Protein AF-A0A7C5NTE0-F1 (afdb_monomer_lite)

pLDDT: mean 91.35, std 5.8, range [66.62, 97.56]

Foldseek 3Di:
DDDQVNQVVVAVVGADRVQVVLLVVLVCVQCPDPLEQPDPCSLVVLVDDQHKYFPFWDDHRFKIKTKMKHFPVHHHDPVSVVSLVPDDPQKDWDKAWADDDGMIMMMIMIGNDPDDDDPVVVVVVRVD

Sequence (128 aa):
MISYSQVKCAITPPPPKHLVDLFNELNESITAHPKCVNDKNPFEQLIENKRFCISATSIQSNYIAFVLGKHCSSEFPAEIIKMFFDIDSKYKLQFGEIPGDQIDGCICLIHQQEEDYDLQKTYFDIYE

Radius of gyration: 14.51 Å; chains: 1; bounding box: 36×27×41 Å

Structure (mmCIF, N/CA/C/O backbone):
data_AF-A0A7C5NTE0-F1
#
_entry.id   AF-A0A7C5NTE0-F1
#
loop_
_atom_site.group_PDB
_atom_site.id
_atom_site.type_symbol
_atom_site.label_atom_id
_atom_site.label_alt_id
_atom_site.label_comp_id
_atom_site.label_asym_id
_atom_site.label_entity_id
_atom_site.label_seq_id
_atom_site.pdbx_PDB_ins_code
_atom_site.Cartn_x
_atom_site.Cartn_y
_atom_site.Cartn_z
_atom_site.occupancy
_atom_site.B_iso_or_equiv
_atom_site.auth_seq_id
_atom_site.auth_comp_id
_atom_site.auth_asym_id
_atom_site.auth_atom_id
_atom_site.pdbx_PDB_model_num
ATOM 1 N N . MET A 1 1 ? 6.029 -9.657 9.283 1.00 80.25 1 MET A N 1
ATOM 2 C CA . MET A 1 1 ? 4.758 -9.454 10.009 1.00 80.25 1 MET A CA 1
ATOM 3 C C . MET A 1 1 ? 5.025 -8.750 11.326 1.00 80.25 1 MET A C 1
ATOM 5 O O . MET A 1 1 ? 5.996 -9.088 11.995 1.00 80.25 1 MET A O 1
ATOM 9 N N . ILE A 1 2 ? 4.176 -7.793 11.689 1.00 86.19 2 ILE A N 1
ATOM 10 C CA . ILE A 1 2 ? 4.224 -7.061 12.958 1.00 86.19 2 ILE A CA 1
ATOM 11 C C . ILE A 1 2 ? 3.129 -7.619 13.869 1.00 86.19 2 ILE A C 1
ATOM 13 O O . ILE A 1 2 ? 1.988 -7.787 13.439 1.00 86.19 2 ILE A O 1
ATOM 17 N N . SER A 1 3 ? 3.453 -7.923 15.126 1.00 90.31 3 SER A N 1
ATOM 18 C CA . SER A 1 3 ? 2.456 -8.438 16.069 1.00 90.31 3 SER A CA 1
ATOM 19 C C . SER A 1 3 ? 1.561 -7.325 16.616 1.00 90.31 3 SER A C 1
ATOM 21 O O . SER A 1 3 ? 2.017 -6.212 16.879 1.00 90.31 3 SER A O 1
ATOM 23 N N . TYR A 1 4 ? 0.296 -7.651 16.892 1.00 91.69 4 TYR A N 1
ATOM 24 C CA . TYR A 1 4 ? -0.644 -6.711 17.511 1.00 91.69 4 TYR A CA 1
ATOM 25 C C . TYR A 1 4 ? -0.113 -6.112 18.824 1.00 91.69 4 TYR A C 1
ATOM 27 O O . TYR A 1 4 ? -0.274 -4.921 19.077 1.00 91.69 4 TYR A O 1
ATOM 35 N N . SER A 1 5 ? 0.571 -6.917 19.643 1.00 87.75 5 SER A N 1
ATOM 36 C CA . SER A 1 5 ? 1.167 -6.463 20.903 1.00 87.75 5 SER A CA 1
ATOM 37 C C . SER A 1 5 ? 2.227 -5.379 20.695 1.00 87.75 5 SER A C 1
ATOM 39 O O . SER A 1 5 ? 2.278 -4.436 21.477 1.00 87.75 5 SER A O 1
ATOM 41 N N . GLN A 1 6 ? 3.042 -5.480 19.638 1.00 89.00 6 GLN A N 1
ATOM 42 C CA . GLN A 1 6 ? 4.026 -4.448 19.294 1.00 89.00 6 GLN A CA 1
ATOM 43 C C . GLN A 1 6 ? 3.335 -3.155 18.856 1.00 89.00 6 GLN A C 1
ATOM 45 O O . GLN A 1 6 ? 3.674 -2.085 19.354 1.00 89.00 6 GLN A O 1
ATOM 50 N N . VAL A 1 7 ? 2.325 -3.258 17.985 1.00 88.50 7 VAL A N 1
ATOM 51 C CA . VAL A 1 7 ? 1.577 -2.094 17.485 1.00 88.50 7 VAL A CA 1
ATOM 52 C C . VAL A 1 7 ? 0.851 -1.372 18.622 1.00 88.50 7 VAL A C 1
ATOM 54 O O . VAL A 1 7 ? 0.924 -0.151 18.729 1.00 88.50 7 VAL A O 1
ATOM 57 N N . LYS A 1 8 ? 0.214 -2.121 19.527 1.00 89.12 8 LYS A N 1
ATOM 58 C CA . LYS A 1 8 ? -0.500 -1.569 20.685 1.00 89.12 8 LYS A CA 1
ATOM 59 C C . LYS A 1 8 ? 0.402 -0.756 21.621 1.00 89.12 8 LYS A C 1
ATOM 61 O O . LYS A 1 8 ? -0.078 0.178 22.252 1.00 89.12 8 LYS A O 1
ATOM 66 N N . CYS A 1 9 ? 1.678 -1.119 21.740 1.00 89.56 9 CYS A N 1
ATOM 67 C CA . CYS A 1 9 ? 2.635 -0.370 22.555 1.00 89.56 9 CYS A CA 1
ATOM 68 C C . CYS A 1 9 ? 3.136 0.905 21.865 1.00 89.56 9 CYS A C 1
ATOM 70 O O . CYS A 1 9 ? 3.542 1.835 22.555 1.00 89.56 9 CYS A O 1
ATOM 72 N N . ALA A 1 10 ? 3.136 0.938 20.531 1.00 90.12 10 ALA A N 1
ATOM 73 C CA . ALA A 1 10 ? 3.679 2.044 19.747 1.00 90.12 10 ALA A CA 1
ATOM 74 C C . ALA A 1 10 ? 2.630 3.110 19.386 1.00 90.12 10 ALA A C 1
ATOM 76 O O . ALA A 1 10 ? 2.981 4.275 19.234 1.00 90.12 10 ALA A O 1
ATOM 77 N N . ILE A 1 11 ? 1.354 2.731 19.258 1.00 90.94 11 ILE A N 1
ATOM 78 C CA . ILE A 1 11 ? 0.293 3.602 18.734 1.00 90.94 11 ILE A CA 1
ATOM 79 C C . ILE A 1 11 ? -0.787 3.816 19.788 1.00 90.94 11 ILE A C 1
ATOM 81 O O . ILE A 1 11 ? -1.331 2.856 20.337 1.00 90.94 11 ILE A O 1
ATOM 85 N N . THR A 1 12 ? -1.126 5.081 20.049 1.00 88.50 12 THR A N 1
ATOM 86 C CA . THR A 1 12 ? -2.182 5.464 20.996 1.00 88.50 12 THR A CA 1
ATOM 87 C C . THR A 1 12 ? -3.161 6.454 20.349 1.00 88.50 12 THR A C 1
ATOM 89 O O . THR A 1 12 ? -2.726 7.533 19.957 1.00 88.50 12 THR A O 1
ATOM 92 N N . PRO A 1 13 ? -4.472 6.136 20.286 1.00 91.75 13 PRO A N 1
ATOM 93 C CA . PRO A 1 13 ? -5.085 4.863 20.686 1.00 91.75 13 PRO A CA 1
ATOM 94 C C . PRO A 1 13 ? -4.640 3.704 19.773 1.00 91.75 13 PRO A C 1
ATOM 96 O O . PRO A 1 13 ? -4.302 3.936 18.616 1.00 91.75 13 PRO A O 1
ATOM 99 N N . PRO A 1 14 ? -4.605 2.453 20.253 1.00 91.50 14 PRO A N 1
ATOM 100 C CA . PRO A 1 14 ? -4.156 1.345 19.420 1.00 91.50 14 PRO A CA 1
ATOM 101 C C . PRO A 1 14 ? -5.142 1.089 18.271 1.00 91.50 14 PRO A C 1
ATOM 103 O O . PRO A 1 14 ? -6.354 1.197 18.488 1.00 91.50 14 PRO A O 1
ATOM 106 N N . PRO A 1 15 ? -4.660 0.709 17.072 1.00 93.56 15 PRO A N 1
ATOM 107 C CA . PRO A 1 15 ? -5.544 0.274 16.004 1.00 93.56 15 PRO A CA 1
ATOM 108 C C . PRO A 1 15 ? -6.333 -0.968 16.403 1.00 93.56 15 PRO A C 1
ATOM 110 O O . PRO A 1 15 ? -5.876 -1.751 17.238 1.00 93.56 15 PRO A O 1
ATOM 113 N N . PRO A 1 16 ? -7.492 -1.217 15.783 1.00 93.69 16 PRO A N 1
ATOM 114 C CA . PRO A 1 16 ? -8.168 -2.492 15.920 1.00 93.69 16 PRO A CA 1
ATOM 115 C C . PRO A 1 16 ? -7.295 -3.646 15.418 1.00 93.69 16 PRO A C 1
ATOM 117 O O . PRO A 1 16 ? -6.584 -3.523 14.420 1.00 93.69 16 PRO A O 1
ATOM 120 N N . LYS A 1 17 ? -7.392 -4.810 16.068 1.00 93.94 17 LYS A N 1
ATOM 121 C CA . LYS A 1 17 ? -6.595 -5.989 15.699 1.00 93.94 17 LYS A CA 1
ATOM 122 C C . LYS A 1 17 ? -6.787 -6.394 14.232 1.00 93.94 17 LYS A C 1
ATOM 124 O O . LYS A 1 17 ? -5.805 -6.656 13.552 1.00 93.9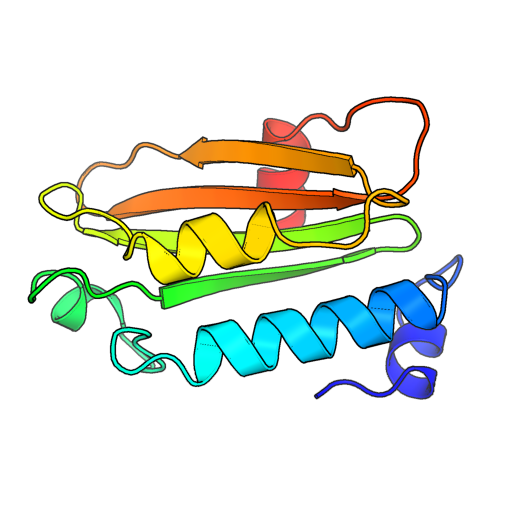4 17 LYS A O 1
ATOM 129 N N . HIS A 1 18 ? -8.023 -6.369 13.731 1.00 93.88 18 HIS A N 1
ATOM 130 C CA . HIS A 1 18 ? -8.325 -6.724 12.340 1.00 93.88 18 HIS A CA 1
ATOM 131 C C . HIS A 1 18 ? -7.652 -5.806 11.314 1.00 93.88 18 HIS A C 1
ATOM 133 O O . HIS A 1 18 ? -7.392 -6.242 10.199 1.00 93.88 18 HIS A O 1
ATOM 139 N N . LEU A 1 19 ? -7.356 -4.556 11.683 1.00 94.38 19 LEU A N 1
ATOM 140 C CA . LEU A 1 19 ? -6.648 -3.615 10.820 1.00 94.38 19 LEU A CA 1
ATOM 141 C C . LEU A 1 19 ? -5.149 -3.951 10.760 1.00 94.38 19 LEU A C 1
ATOM 143 O O . LEU A 1 19 ? -4.545 -3.884 9.694 1.00 94.38 19 LEU A O 1
ATOM 147 N N . VAL A 1 20 ? -4.567 -4.391 11.884 1.00 95.25 20 VAL A N 1
ATOM 148 C CA . VAL A 1 20 ? -3.195 -4.931 11.933 1.00 95.25 20 VAL A CA 1
ATOM 149 C C . VAL A 1 20 ? -3.085 -6.245 11.156 1.00 95.25 20 VAL A C 1
ATOM 151 O O . VAL A 1 20 ? -2.094 -6.474 10.465 1.00 95.25 20 VAL A O 1
ATOM 154 N N . ASP A 1 21 ? -4.094 -7.110 11.253 1.00 95.06 21 ASP A N 1
ATOM 155 C CA . ASP A 1 21 ? -4.132 -8.371 10.511 1.00 95.06 21 ASP A CA 1
ATOM 156 C C . ASP A 1 21 ? -4.206 -8.100 8.994 1.00 95.06 21 ASP A C 1
ATOM 158 O O . ASP A 1 21 ? -3.372 -8.618 8.251 1.00 95.06 21 ASP A O 1
ATOM 162 N N . LEU A 1 22 ? -5.096 -7.195 8.552 1.00 95.50 22 LEU A N 1
ATOM 163 C CA . LEU A 1 22 ? -5.193 -6.765 7.149 1.00 95.50 22 LEU A CA 1
ATOM 164 C C . LEU A 1 22 ? -3.886 -6.145 6.638 1.00 95.50 22 LEU A C 1
ATOM 166 O O . LEU A 1 22 ? -3.448 -6.442 5.529 1.00 95.50 22 LEU A O 1
ATOM 170 N N . PHE A 1 23 ? -3.246 -5.298 7.448 1.00 96.06 23 PHE A N 1
ATOM 171 C CA . PHE A 1 23 ? -1.946 -4.720 7.116 1.00 96.06 23 PHE A CA 1
ATOM 172 C C . PHE A 1 23 ? -0.908 -5.801 6.821 1.00 96.06 23 PHE A C 1
ATOM 174 O O . PHE A 1 23 ? -0.211 -5.733 5.812 1.00 96.06 23 PHE A O 1
ATOM 181 N N . ASN A 1 24 ? -0.808 -6.804 7.694 1.00 96.00 24 ASN A N 1
ATOM 182 C CA . ASN A 1 24 ? 0.149 -7.886 7.515 1.00 96.00 24 ASN A CA 1
ATOM 183 C C . ASN A 1 24 ? -0.162 -8.724 6.268 1.00 96.00 24 ASN A C 1
ATOM 185 O O . ASN A 1 24 ? 0.768 -9.036 5.530 1.00 96.00 24 ASN A O 1
ATOM 189 N N . GLU A 1 25 ? -1.435 -9.044 6.025 1.00 95.25 25 GLU A N 1
ATOM 190 C CA . GLU A 1 25 ? -1.887 -9.821 4.863 1.00 95.25 25 GLU A CA 1
ATOM 191 C C . GLU A 1 25 ? -1.569 -9.117 3.537 1.00 95.25 25 GLU A C 1
ATOM 193 O O . GLU A 1 25 ? -0.967 -9.714 2.638 1.00 95.25 25 GLU A O 1
ATOM 198 N N . LEU A 1 26 ? -1.917 -7.831 3.425 1.00 95.50 26 LEU A N 1
ATOM 199 C CA . LEU A 1 26 ? -1.618 -7.031 2.238 1.00 95.50 26 LEU A CA 1
ATOM 200 C C . LEU A 1 26 ? -0.113 -6.862 2.060 1.00 95.50 26 LEU A C 1
ATOM 202 O O . LEU A 1 26 ? 0.405 -7.094 0.971 1.00 95.50 26 LEU A O 1
ATOM 206 N N . ASN A 1 27 ? 0.608 -6.513 3.128 1.00 95.44 27 ASN A N 1
ATOM 207 C CA . ASN A 1 27 ? 2.052 -6.335 3.056 1.00 95.44 27 ASN A CA 1
ATOM 208 C C . ASN A 1 27 ? 2.752 -7.617 2.592 1.00 95.44 27 ASN A C 1
ATOM 210 O O . ASN A 1 27 ? 3.633 -7.558 1.738 1.00 95.44 27 ASN A O 1
ATOM 214 N N . GLU A 1 28 ? 2.365 -8.774 3.129 1.00 94.94 28 GLU A N 1
ATOM 215 C CA . GLU A 1 28 ? 2.904 -10.070 2.717 1.00 94.94 28 GLU A CA 1
ATOM 216 C C . GLU A 1 28 ? 2.586 -10.373 1.249 1.00 94.94 28 GLU A C 1
ATOM 218 O O . GLU A 1 28 ? 3.498 -10.697 0.489 1.00 94.94 28 GLU A O 1
ATOM 223 N N . SER A 1 29 ? 1.335 -10.180 0.826 1.00 94.25 29 SER A N 1
ATOM 224 C CA . SER A 1 29 ? 0.894 -10.436 -0.552 1.00 94.25 29 SER A CA 1
ATOM 225 C C . SER A 1 29 ? 1.608 -9.550 -1.576 1.00 94.25 29 SER A C 1
ATOM 227 O O . SER A 1 29 ? 2.059 -10.036 -2.614 1.00 94.25 29 SER A O 1
ATOM 229 N N . ILE A 1 30 ? 1.763 -8.259 -1.271 1.00 94.31 30 ILE A N 1
ATOM 230 C CA . ILE A 1 30 ? 2.461 -7.298 -2.131 1.00 94.31 30 ILE A CA 1
ATOM 231 C C . ILE A 1 30 ? 3.953 -7.641 -2.196 1.00 94.31 30 ILE A C 1
ATOM 233 O O . ILE A 1 30 ? 4.520 -7.729 -3.283 1.00 94.31 30 ILE A O 1
ATOM 237 N N . THR A 1 31 ? 4.581 -7.890 -1.043 1.00 93.50 31 THR A N 1
ATOM 238 C CA . THR A 1 31 ? 6.020 -8.189 -0.942 1.00 93.50 31 THR A CA 1
ATOM 239 C C . THR A 1 31 ? 6.380 -9.507 -1.632 1.00 93.50 31 THR A C 1
ATOM 241 O O . THR A 1 31 ? 7.461 -9.617 -2.210 1.00 93.50 31 THR A O 1
ATOM 244 N N . ALA A 1 32 ? 5.488 -10.502 -1.591 1.00 94.06 32 ALA A N 1
ATOM 245 C CA . ALA A 1 32 ? 5.670 -11.803 -2.234 1.00 94.06 32 ALA A CA 1
ATOM 246 C C . ALA A 1 32 ? 5.477 -11.765 -3.759 1.00 94.06 32 ALA A C 1
ATOM 248 O O . ALA A 1 32 ? 5.790 -12.741 -4.447 1.00 94.06 32 ALA A O 1
ATOM 249 N N . HIS A 1 33 ? 4.962 -10.663 -4.308 1.00 94.31 33 HIS A N 1
ATOM 250 C CA . HIS A 1 33 ? 4.736 -10.547 -5.736 1.00 94.31 33 HIS A CA 1
ATOM 251 C C . HIS A 1 33 ? 6.067 -10.593 -6.511 1.00 94.31 33 HIS A C 1
ATOM 253 O O . HIS A 1 33 ? 6.986 -9.843 -6.184 1.00 94.31 33 HIS A O 1
ATOM 259 N N . PRO A 1 34 ? 6.190 -11.377 -7.602 1.00 92.19 34 PRO A N 1
ATOM 260 C CA . PRO A 1 34 ? 7.462 -11.564 -8.317 1.00 92.19 34 PRO A CA 1
ATOM 261 C C . PRO A 1 34 ? 8.028 -10.283 -8.950 1.00 92.19 34 PRO A C 1
ATOM 263 O O . PRO A 1 34 ? 9.200 -10.234 -9.311 1.00 92.19 34 PRO A O 1
ATOM 266 N N . LYS A 1 35 ? 7.191 -9.253 -9.111 1.00 93.56 35 LYS A N 1
ATOM 267 C CA . LYS A 1 35 ? 7.586 -7.926 -9.611 1.00 93.56 35 LYS A CA 1
ATOM 268 C C . LYS A 1 35 ? 7.840 -6.895 -8.501 1.00 93.56 35 LYS A C 1
ATOM 270 O O . LYS A 1 35 ? 8.166 -5.757 -8.828 1.00 93.56 35 LYS A O 1
ATOM 275 N N . CYS A 1 36 ? 7.668 -7.261 -7.229 1.00 94.31 36 CYS A N 1
ATOM 276 C CA . CYS A 1 36 ? 8.016 -6.398 -6.105 1.00 94.31 36 CYS A CA 1
ATOM 277 C C . CYS A 1 36 ? 9.529 -6.445 -5.877 1.00 94.31 36 CYS A C 1
ATOM 279 O O . CYS A 1 36 ? 10.104 -7.503 -5.618 1.00 94.31 36 CYS A O 1
ATOM 281 N N . VAL A 1 37 ? 10.185 -5.296 -5.982 1.00 93.06 37 VAL A N 1
ATOM 282 C CA . VAL A 1 37 ? 11.616 -5.139 -5.739 1.00 93.06 37 VAL A CA 1
ATOM 283 C C . VAL A 1 37 ? 11.824 -4.795 -4.271 1.00 93.06 37 VAL A C 1
ATOM 285 O O . VAL A 1 37 ? 11.554 -3.676 -3.842 1.00 93.06 37 VAL A O 1
ATOM 288 N N . ASN A 1 38 ? 12.345 -5.760 -3.516 1.00 83.81 38 ASN A N 1
ATOM 289 C CA . ASN A 1 38 ? 12.695 -5.612 -2.102 1.00 83.81 38 ASN A CA 1
ATOM 290 C C . ASN A 1 38 ? 14.220 -5.518 -1.943 1.00 83.81 38 ASN A C 1
ATOM 292 O O . ASN A 1 38 ? 14.843 -6.358 -1.294 1.00 83.81 38 ASN A O 1
ATOM 296 N N . ASP A 1 39 ? 14.829 -4.534 -2.602 1.00 80.75 39 ASP A N 1
ATOM 297 C CA . ASP A 1 39 ? 16.271 -4.276 -2.542 1.00 80.75 39 ASP A CA 1
ATOM 298 C C . ASP A 1 39 ? 16.554 -2.990 -1.746 1.00 80.75 39 ASP A C 1
ATOM 300 O O . ASP A 1 39 ? 15.672 -2.153 -1.572 1.00 80.75 39 ASP A O 1
ATOM 304 N N . LYS A 1 40 ? 17.795 -2.808 -1.281 1.00 76.00 40 LYS A N 1
ATOM 305 C CA . LYS A 1 40 ? 18.266 -1.563 -0.659 1.00 76.00 40 LYS A CA 1
ATOM 306 C C . LYS A 1 40 ? 18.189 -0.375 -1.618 1.00 76.00 40 LYS A C 1
ATOM 308 O O . LYS A 1 40 ? 17.906 0.729 -1.170 1.00 76.00 40 LYS A O 1
ATOM 313 N N . ASN A 1 41 ? 18.427 -0.611 -2.910 1.00 77.94 41 ASN A N 1
ATOM 314 C CA . ASN A 1 41 ? 18.352 0.400 -3.968 1.00 77.94 41 ASN A CA 1
ATOM 315 C C . ASN A 1 41 ? 17.340 -0.044 -5.034 1.00 77.94 41 ASN A C 1
ATOM 317 O O . ASN A 1 41 ? 17.730 -0.475 -6.120 1.00 77.94 41 ASN A O 1
ATOM 321 N N . PRO A 1 42 ? 16.031 0.018 -4.739 1.00 80.81 42 PRO A N 1
ATOM 322 C CA . PRO A 1 42 ? 15.020 -0.549 -5.622 1.00 80.81 42 PRO A CA 1
ATOM 323 C C . PRO A 1 42 ? 14.944 0.191 -6.963 1.00 80.81 42 PRO A C 1
ATOM 32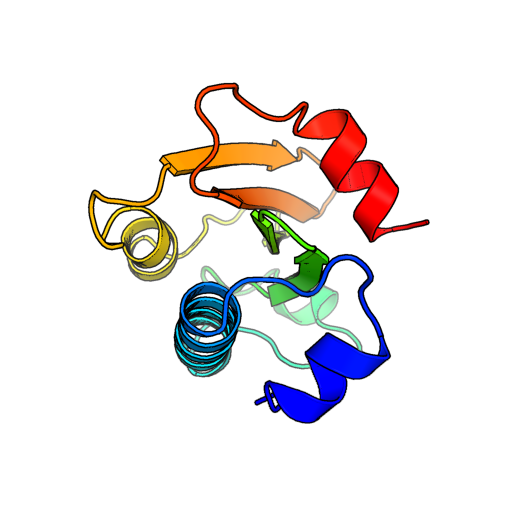5 O O . PRO A 1 42 ? 14.645 -0.431 -7.979 1.00 80.81 42 PRO A O 1
ATOM 328 N N . PHE A 1 43 ? 15.269 1.490 -6.985 1.00 76.69 43 PHE A N 1
ATOM 329 C CA . PHE A 1 43 ? 15.094 2.384 -8.134 1.00 76.69 43 PHE A CA 1
ATOM 330 C C . PHE A 1 43 ? 15.792 1.918 -9.416 1.00 76.69 43 PHE A C 1
ATOM 332 O O . PHE A 1 43 ? 15.196 2.003 -10.487 1.00 76.69 43 PHE A O 1
ATOM 339 N N . GLU A 1 44 ? 17.003 1.361 -9.319 1.00 78.44 44 GLU A N 1
ATOM 340 C CA . GLU A 1 44 ? 17.754 0.867 -10.486 1.00 78.44 44 GLU A CA 1
ATOM 341 C C . GLU A 1 44 ? 17.044 -0.304 -11.180 1.00 78.44 44 GLU A C 1
ATOM 343 O O . GLU A 1 44 ? 17.176 -0.500 -12.385 1.00 78.44 44 GLU A O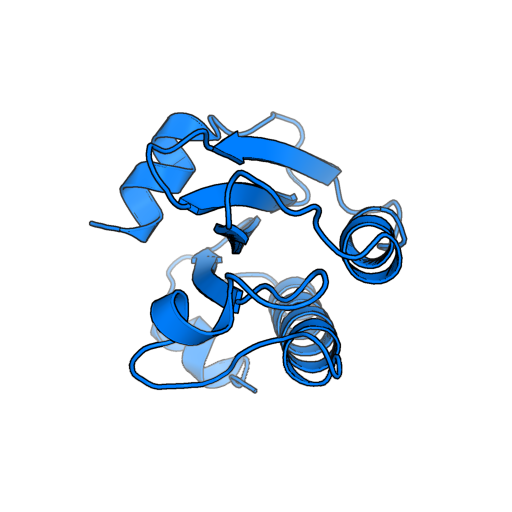 1
ATOM 348 N N . GLN A 1 45 ? 16.243 -1.058 -10.428 1.00 81.56 45 GLN A N 1
ATOM 349 C CA . GLN A 1 45 ? 15.526 -2.229 -10.923 1.00 81.56 45 GLN A CA 1
ATOM 350 C C . GLN A 1 45 ? 14.090 -1.907 -11.350 1.00 81.56 45 GLN A C 1
ATOM 352 O O . GLN A 1 45 ? 13.454 -2.744 -11.983 1.00 81.56 45 GLN A O 1
ATOM 357 N N . LEU A 1 46 ? 13.563 -0.714 -11.042 1.00 84.50 46 LEU A N 1
ATOM 358 C CA . LEU A 1 46 ? 12.193 -0.327 -11.410 1.00 84.50 46 LEU A CA 1
ATOM 359 C C . LEU A 1 46 ? 12.023 -0.044 -12.908 1.00 84.50 46 LEU A C 1
ATOM 361 O O . LEU A 1 46 ? 10.897 -0.040 -13.402 1.00 84.50 46 LEU A O 1
ATOM 365 N N . ILE A 1 47 ? 13.125 0.177 -13.631 1.00 74.88 47 ILE A N 1
ATOM 366 C CA . ILE A 1 47 ? 13.129 0.420 -15.082 1.00 74.88 47 ILE A CA 1
ATOM 367 C C . ILE A 1 47 ? 12.681 -0.839 -15.854 1.00 74.88 47 ILE A C 1
ATOM 369 O O . ILE A 1 47 ? 12.148 -0.741 -16.960 1.00 74.88 47 ILE A O 1
ATOM 373 N N . GLU A 1 48 ? 12.838 -2.035 -15.276 1.00 68.38 48 GLU A N 1
ATOM 374 C CA . GLU A 1 48 ? 12.476 -3.294 -15.930 1.00 68.38 48 GLU A CA 1
ATOM 375 C C . GLU A 1 48 ? 11.001 -3.697 -15.721 1.00 68.38 48 GLU A C 1
ATOM 377 O O . GLU A 1 48 ? 10.511 -3.801 -14.600 1.00 68.38 48 GLU A O 1
ATOM 382 N N . ASN A 1 49 ? 10.312 -4.041 -16.818 1.00 66.62 49 ASN A N 1
ATOM 383 C CA . ASN A 1 49 ? 9.131 -4.924 -16.888 1.00 66.62 49 ASN A CA 1
ATOM 384 C C . ASN A 1 49 ? 8.098 -4.832 -15.743 1.00 66.62 49 ASN A C 1
ATOM 386 O O . ASN A 1 49 ? 7.822 -5.830 -15.069 1.00 66.62 49 ASN A O 1
ATOM 390 N N . LYS A 1 50 ? 7.441 -3.676 -15.569 1.00 77.00 50 LYS A N 1
ATOM 391 C CA . LYS A 1 50 ? 6.328 -3.525 -14.605 1.00 77.00 50 LYS A CA 1
ATOM 392 C C . LYS A 1 50 ? 6.722 -3.868 -13.165 1.00 77.00 50 LYS A C 1
ATOM 394 O O . LYS A 1 50 ? 5.879 -4.295 -12.375 1.00 77.00 50 LYS A O 1
ATOM 399 N N . ARG A 1 51 ? 8.005 -3.722 -12.830 1.00 91.12 51 ARG A N 1
ATOM 400 C CA . ARG A 1 51 ? 8.475 -3.807 -11.453 1.00 91.12 51 ARG A CA 1
ATOM 401 C C . ARG A 1 51 ? 8.021 -2.588 -10.666 1.00 91.12 51 ARG A C 1
ATOM 403 O O . ARG A 1 51 ? 7.846 -1.495 -11.203 1.00 91.12 51 ARG A O 1
ATOM 410 N N . PHE A 1 52 ? 7.817 -2.816 -9.384 1.00 94.31 52 PHE A N 1
ATOM 411 C CA . PHE A 1 52 ? 7.415 -1.802 -8.426 1.00 94.31 52 PHE A CA 1
ATOM 412 C C . PHE A 1 52 ? 8.075 -2.112 -7.081 1.00 94.31 52 PHE A C 1
ATOM 414 O O . PHE A 1 52 ? 8.618 -3.199 -6.893 1.00 94.31 52 PHE A O 1
ATOM 421 N N . CYS A 1 53 ? 8.035 -1.185 -6.138 1.00 94.38 53 CYS A N 1
ATOM 422 C CA . CYS A 1 53 ? 8.442 -1.431 -4.759 1.00 94.38 53 CYS A CA 1
ATOM 423 C C . CYS A 1 53 ? 7.427 -0.834 -3.788 1.00 94.38 53 CYS A C 1
ATOM 425 O O . CYS A 1 53 ? 6.636 0.038 -4.153 1.00 94.38 53 CYS A O 1
ATOM 427 N N . ILE A 1 54 ? 7.469 -1.297 -2.542 1.00 94.12 54 ILE A N 1
ATOM 428 C CA . ILE A 1 54 ? 6.839 -0.602 -1.422 1.00 94.12 54 ILE A CA 1
ATOM 429 C C . ILE A 1 54 ? 7.838 0.455 -0.947 1.00 94.12 54 ILE A C 1
ATOM 431 O O . ILE A 1 54 ? 8.911 0.109 -0.454 1.00 94.12 54 ILE A O 1
ATOM 435 N N . SER A 1 55 ? 7.518 1.735 -1.127 1.00 91.88 55 SER A N 1
ATOM 436 C CA . SER A 1 55 ? 8.387 2.838 -0.703 1.00 91.88 55 SER A CA 1
ATOM 437 C C . SER A 1 55 ? 8.197 3.178 0.770 1.00 91.88 55 SER A C 1
ATOM 439 O O . SER A 1 55 ? 9.159 3.540 1.443 1.00 91.88 55 SER A O 1
ATOM 441 N N . ALA A 1 56 ? 6.969 3.055 1.272 1.00 93.00 56 ALA A N 1
ATOM 442 C CA . ALA A 1 56 ? 6.645 3.234 2.677 1.00 93.00 56 ALA A CA 1
ATOM 443 C C . ALA A 1 56 ? 5.346 2.509 3.038 1.00 93.00 56 ALA A C 1
ATOM 445 O O . ALA A 1 56 ? 4.475 2.268 2.201 1.00 93.00 56 ALA A O 1
ATOM 446 N N . THR A 1 57 ? 5.203 2.195 4.319 1.00 94.69 57 THR A N 1
ATOM 447 C CA . THR A 1 57 ? 3.973 1.652 4.895 1.00 94.69 57 THR A CA 1
ATOM 448 C C . THR A 1 57 ? 3.693 2.354 6.206 1.00 94.69 57 THR A C 1
ATOM 450 O O . THR A 1 57 ? 4.624 2.587 6.975 1.00 94.69 57 THR A O 1
ATOM 453 N N . SER A 1 58 ? 2.429 2.616 6.508 1.00 94.75 58 SER A N 1
ATOM 454 C CA . SER A 1 58 ? 2.027 3.209 7.778 1.00 94.75 58 SER A CA 1
ATOM 455 C C . SER A 1 58 ? 0.830 2.477 8.348 1.00 94.75 58 SER A C 1
ATOM 457 O O . SER A 1 58 ? -0.080 2.067 7.629 1.00 94.75 58 SER A O 1
ATOM 459 N N . ILE A 1 59 ? 0.851 2.299 9.660 1.00 94.88 59 ILE A N 1
ATOM 460 C CA . ILE A 1 59 ? -0.282 1.820 10.429 1.00 94.88 59 ILE A CA 1
ATOM 461 C C . ILE A 1 59 ? -0.549 2.848 11.513 1.00 94.88 59 ILE A C 1
ATOM 463 O O . ILE A 1 59 ? 0.365 3.236 12.233 1.00 94.88 59 ILE A O 1
ATOM 467 N N . GLN A 1 60 ? -1.792 3.306 11.593 1.00 94.12 60 GLN A N 1
ATOM 468 C CA . GLN A 1 60 ? -2.271 4.289 12.556 1.00 94.12 60 GLN A CA 1
ATOM 469 C C . GLN A 1 60 ? -3.523 3.759 13.244 1.00 94.12 60 GLN A C 1
ATOM 471 O O . GLN A 1 60 ? -4.072 2.730 12.857 1.00 94.12 60 GLN A O 1
ATOM 476 N N . SER A 1 61 ? -4.001 4.465 14.268 1.00 93.50 61 SER A N 1
ATOM 477 C CA . SER A 1 61 ? -5.147 4.054 15.090 1.00 93.50 61 SER A CA 1
ATOM 478 C C . SER A 1 61 ? -6.407 3.686 14.302 1.00 93.50 61 SER A C 1
ATOM 480 O O . SER A 1 61 ? -7.224 2.898 14.766 1.00 93.50 61 SER A O 1
ATOM 482 N N . ASN A 1 62 ? -6.610 4.287 13.136 1.00 94.62 62 ASN A N 1
ATOM 483 C CA . ASN A 1 62 ? -7.859 4.206 12.385 1.00 94.62 62 ASN A CA 1
ATOM 484 C C . ASN A 1 62 ? -7.673 3.947 10.884 1.00 94.62 62 ASN A C 1
ATOM 486 O O . ASN A 1 62 ? -8.674 3.753 10.191 1.00 94.62 62 ASN A O 1
ATOM 490 N N . TYR A 1 63 ? -6.431 3.886 10.399 1.00 96.19 63 TYR A N 1
ATOM 491 C CA . TYR A 1 63 ? -6.127 3.577 9.006 1.00 96.19 63 TYR A CA 1
ATOM 492 C C . TYR A 1 63 ? -4.800 2.828 8.851 1.00 96.19 63 TYR A C 1
ATOM 494 O O . TYR A 1 63 ? -3.941 2.842 9.736 1.00 96.19 63 TYR A O 1
ATOM 502 N N . ILE A 1 64 ? -4.635 2.192 7.696 1.00 97.00 64 ILE A N 1
ATOM 503 C CA . ILE A 1 64 ? -3.352 1.703 7.186 1.00 97.00 64 ILE A CA 1
ATOM 504 C C . ILE A 1 64 ? -3.097 2.339 5.828 1.00 97.00 64 ILE A C 1
ATOM 506 O O . ILE A 1 64 ? -4.041 2.630 5.096 1.00 97.00 64 ILE A O 1
ATOM 510 N N . ALA A 1 65 ? -1.837 2.565 5.492 1.00 97.38 65 ALA A N 1
ATOM 511 C CA . ALA A 1 65 ? -1.449 3.145 4.222 1.00 97.38 65 ALA A CA 1
ATOM 512 C C . ALA A 1 65 ? -0.253 2.409 3.621 1.00 97.38 65 ALA A C 1
ATOM 514 O O . ALA A 1 65 ? 0.683 2.023 4.325 1.00 97.38 65 ALA A O 1
ATOM 515 N N . PHE A 1 66 ? -0.290 2.256 2.304 1.00 97.06 66 PHE A N 1
ATOM 516 C CA . PHE A 1 66 ? 0.795 1.729 1.491 1.00 97.06 66 PHE A CA 1
ATOM 517 C C . PHE A 1 66 ? 1.170 2.775 0.458 1.00 97.06 66 PHE A C 1
ATOM 519 O O . PHE A 1 66 ? 0.309 3.261 -0.274 1.00 97.06 66 PHE A O 1
ATOM 526 N N . VAL A 1 67 ? 2.454 3.100 0.390 1.00 96.06 67 VAL A N 1
ATOM 527 C CA . VAL A 1 67 ? 3.014 3.922 -0.674 1.00 96.06 67 VAL A CA 1
ATOM 528 C C . VAL A 1 67 ? 3.832 3.002 -1.565 1.00 96.06 67 VAL A C 1
ATOM 530 O O . VAL A 1 67 ? 4.737 2.307 -1.097 1.00 96.06 67 VAL A O 1
ATOM 533 N N . LEU A 1 68 ? 3.463 2.950 -2.841 1.00 95.31 68 LEU A N 1
ATOM 534 C CA . LEU A 1 68 ? 4.144 2.151 -3.851 1.00 95.31 68 LEU A CA 1
ATOM 535 C C . LEU A 1 68 ? 4.872 3.063 -4.831 1.00 95.31 68 LEU A C 1
ATOM 537 O O . LEU A 1 68 ? 4.393 4.155 -5.124 1.00 95.31 68 LEU A O 1
ATOM 541 N N . GLY A 1 69 ? 5.991 2.585 -5.370 1.00 94.38 69 GLY A N 1
ATOM 542 C CA . GLY A 1 69 ? 6.773 3.270 -6.398 1.00 94.38 69 GLY A CA 1
ATOM 543 C C . GLY A 1 69 ? 6.984 2.402 -7.636 1.00 94.38 69 GLY A C 1
ATOM 544 O O . GLY A 1 69 ? 7.167 1.190 -7.530 1.00 94.38 69 GLY A O 1
ATOM 545 N N . LYS A 1 70 ? 6.985 3.024 -8.814 1.00 93.81 70 LYS A N 1
ATOM 546 C CA . LYS A 1 70 ? 7.297 2.426 -10.120 1.00 93.81 70 LYS A CA 1
ATOM 547 C C . LYS A 1 70 ? 8.077 3.426 -10.969 1.00 93.81 70 LYS A C 1
ATOM 549 O O . LYS A 1 70 ? 7.970 4.629 -10.769 1.00 93.81 70 LYS A O 1
ATOM 554 N N . HIS A 1 71 ? 8.796 2.965 -11.985 1.00 92.94 71 HIS A N 1
ATOM 555 C CA . HIS A 1 71 ? 9.337 3.896 -12.976 1.00 92.94 71 HIS A CA 1
ATOM 556 C C . HIS A 1 71 ? 8.202 4.603 -13.746 1.00 92.94 71 HIS A C 1
ATOM 558 O O . HIS A 1 71 ? 7.165 3.989 -14.025 1.00 92.94 71 HIS A O 1
ATOM 564 N N . CYS A 1 72 ? 8.381 5.877 -14.108 1.00 90.62 72 CYS A N 1
ATOM 565 C CA . CYS A 1 72 ? 7.340 6.681 -14.764 1.00 90.62 72 CYS A CA 1
ATOM 566 C C . CYS A 1 72 ? 6.920 6.120 -16.135 1.00 90.62 72 CYS A C 1
ATOM 568 O O . CYS A 1 72 ? 5.752 6.159 -16.509 1.00 90.62 72 CYS A O 1
ATOM 570 N N . SER A 1 73 ? 7.847 5.475 -16.852 1.00 89.19 73 SER A N 1
ATOM 571 C CA . SER A 1 73 ? 7.567 4.801 -18.132 1.00 89.19 73 SER A CA 1
ATOM 572 C C . SER A 1 73 ? 6.907 3.419 -18.000 1.00 89.19 73 SER A C 1
ATOM 574 O O . SER A 1 73 ? 6.770 2.709 -18.995 1.00 89.19 73 SER A O 1
ATOM 576 N N . SER A 1 74 ? 6.590 2.98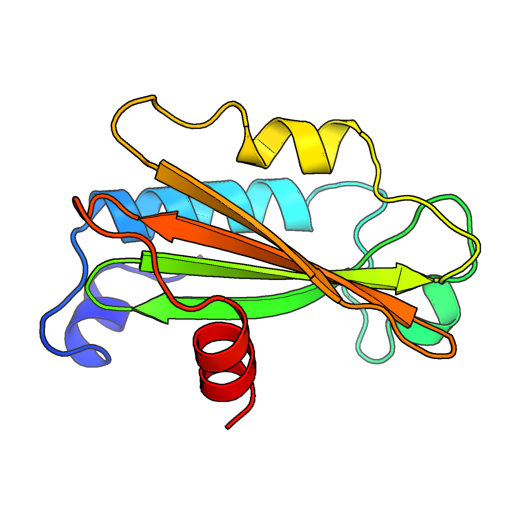7 -16.781 1.00 89.62 74 SER A N 1
ATOM 577 C CA . SER A 1 74 ? 6.030 1.672 -16.475 1.00 89.62 74 SER A CA 1
ATOM 578 C C . SER A 1 74 ? 4.648 1.813 -15.832 1.00 89.62 74 SER A C 1
ATOM 580 O O . SER A 1 74 ? 4.236 2.899 -15.436 1.00 89.62 74 SER A O 1
ATOM 582 N N . GLU A 1 75 ? 3.929 0.706 -15.689 1.00 90.25 75 GLU A N 1
ATOM 583 C CA . GLU A 1 75 ? 2.656 0.630 -14.967 1.00 90.25 75 GLU A CA 1
ATOM 584 C C . GLU A 1 75 ? 2.801 -0.279 -13.750 1.00 90.25 75 GLU A C 1
ATOM 586 O O . GLU A 1 75 ? 3.614 -1.212 -13.756 1.00 90.25 75 GLU A O 1
ATOM 591 N N . PHE A 1 76 ? 1.967 -0.053 -12.733 1.00 92.38 76 PHE A N 1
ATOM 592 C CA . PHE A 1 76 ? 1.799 -1.046 -11.682 1.00 92.38 76 PHE A CA 1
ATOM 593 C C . PHE A 1 76 ? 1.188 -2.323 -12.274 1.00 92.38 76 PHE A C 1
ATOM 595 O O . PHE A 1 76 ? 0.333 -2.249 -13.164 1.00 92.38 76 PHE A O 1
ATOM 602 N N . PRO A 1 77 ? 1.592 -3.509 -11.797 1.00 92.50 77 PRO A N 1
ATOM 603 C CA . PRO A 1 77 ? 0.908 -4.738 -12.162 1.00 92.50 77 PRO A CA 1
ATOM 604 C C . PRO A 1 77 ? -0.573 -4.664 -11.766 1.00 92.50 77 PRO A C 1
ATOM 606 O O . PRO A 1 77 ? -0.900 -4.293 -10.637 1.00 92.50 77 PRO A O 1
ATOM 609 N N . ALA A 1 78 ? -1.472 -5.018 -12.687 1.00 92.12 78 ALA A N 1
ATOM 610 C CA . ALA A 1 78 ? -2.916 -4.918 -12.466 1.00 92.12 78 ALA A CA 1
ATOM 611 C C . ALA A 1 78 ? -3.366 -5.773 -11.273 1.00 92.12 78 ALA A C 1
ATOM 613 O O . ALA A 1 78 ? -4.271 -5.392 -10.537 1.00 92.12 78 ALA A O 1
ATOM 614 N N . GLU A 1 79 ? -2.695 -6.902 -11.059 1.00 92.38 79 GLU A N 1
ATOM 615 C CA . GLU A 1 79 ? -2.894 -7.796 -9.930 1.00 92.38 79 GLU A CA 1
ATOM 616 C C . GLU A 1 79 ? -2.650 -7.112 -8.574 1.00 92.38 79 GLU A C 1
ATOM 618 O O . GLU A 1 79 ? -3.412 -7.347 -7.643 1.00 92.38 79 GLU A O 1
ATOM 623 N N . ILE A 1 80 ? -1.672 -6.205 -8.480 1.00 92.94 80 ILE A N 1
ATOM 624 C CA . ILE A 1 80 ? -1.388 -5.438 -7.257 1.00 92.94 80 ILE A CA 1
ATOM 625 C C . ILE A 1 80 ? -2.451 -4.379 -7.016 1.00 92.94 80 ILE A C 1
ATOM 627 O O . ILE A 1 80 ? -2.948 -4.246 -5.903 1.00 92.94 80 ILE A O 1
ATOM 631 N N . ILE A 1 81 ? -2.842 -3.656 -8.066 1.00 92.38 81 ILE A N 1
ATOM 632 C CA . ILE A 1 81 ? -3.912 -2.665 -7.950 1.00 92.38 81 ILE A CA 1
ATOM 633 C C . ILE A 1 81 ? -5.205 -3.354 -7.505 1.00 92.38 81 ILE A C 1
ATOM 635 O O . ILE A 1 81 ? -5.841 -2.913 -6.553 1.00 92.38 81 ILE A O 1
ATOM 639 N N . LYS A 1 82 ? -5.545 -4.497 -8.113 1.00 92.75 82 LYS A N 1
ATOM 640 C CA . LYS A 1 82 ? -6.738 -5.276 -7.770 1.00 92.75 82 LYS A CA 1
ATOM 641 C C . LYS A 1 82 ? -6.754 -5.737 -6.309 1.00 92.75 82 LYS A C 1
ATOM 643 O O . LYS A 1 82 ? -7.824 -5.717 -5.714 1.00 92.75 82 LYS A O 1
ATOM 648 N N . MET A 1 83 ? -5.606 -6.078 -5.712 1.00 92.81 83 MET A N 1
ATOM 649 C CA . MET A 1 83 ? -5.532 -6.460 -4.289 1.00 92.81 83 MET A CA 1
ATOM 650 C C . MET A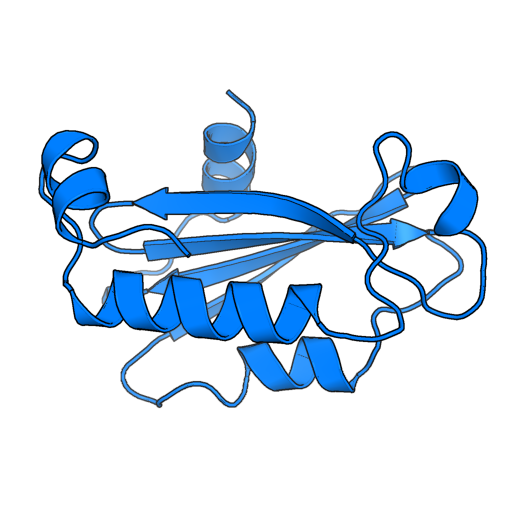 1 83 ? -6.086 -5.379 -3.353 1.00 92.81 83 MET A C 1
ATOM 652 O O . MET A 1 83 ? -6.723 -5.717 -2.361 1.00 92.81 83 MET A O 1
ATOM 656 N N . PHE A 1 84 ? -5.897 -4.094 -3.667 1.00 91.31 84 PHE A N 1
ATOM 657 C CA . PHE A 1 84 ? -6.450 -3.012 -2.848 1.00 91.31 84 PHE A CA 1
ATOM 658 C C . PHE A 1 84 ? -7.965 -2.856 -3.010 1.00 91.31 84 PHE A C 1
ATOM 660 O O . PHE A 1 84 ? -8.639 -2.488 -2.052 1.00 91.31 84 PHE A O 1
ATOM 667 N N . PHE A 1 85 ? -8.508 -3.152 -4.193 1.00 90.06 85 PHE A N 1
ATOM 668 C CA . PHE A 1 85 ? -9.947 -3.061 -4.472 1.00 90.06 85 PHE A CA 1
ATOM 669 C C . PHE A 1 85 ? -10.734 -4.317 -4.066 1.00 90.06 85 PHE A C 1
ATOM 671 O O . PHE A 1 85 ? -11.941 -4.225 -3.862 1.00 90.06 85 PHE A O 1
ATOM 678 N N . ASP A 1 86 ? -10.071 -5.467 -3.917 1.00 91.75 86 ASP A N 1
ATOM 679 C CA . ASP A 1 86 ? -10.684 -6.744 -3.519 1.00 91.75 86 ASP A CA 1
ATOM 680 C C . ASP A 1 86 ? -10.759 -6.933 -1.982 1.00 91.75 86 ASP A C 1
ATOM 682 O O . ASP A 1 86 ? -11.030 -8.034 -1.498 1.00 91.75 86 ASP A O 1
ATOM 686 N N . ILE A 1 87 ? -10.525 -5.879 -1.192 1.00 91.50 87 ILE A N 1
ATOM 687 C CA . ILE A 1 87 ? -10.648 -5.930 0.274 1.00 91.50 87 ILE A CA 1
ATOM 688 C C . ILE A 1 87 ? -12.114 -6.010 0.735 1.00 91.50 87 ILE A C 1
ATOM 690 O O . ILE A 1 87 ? -13.044 -5.635 0.024 1.00 91.50 87 ILE A O 1
ATOM 694 N N . ASP A 1 88 ? -12.324 -6.484 1.968 1.00 92.06 88 ASP A N 1
ATOM 695 C CA . ASP A 1 88 ? -13.653 -6.572 2.588 1.00 92.06 88 ASP A CA 1
ATOM 696 C C . ASP A 1 88 ? -14.385 -5.217 2.542 1.00 92.06 88 ASP A C 1
ATOM 698 O O . ASP A 1 88 ? -13.858 -4.197 2.986 1.00 92.06 88 ASP A O 1
ATOM 702 N N . SER A 1 89 ? -15.631 -5.232 2.060 1.00 90.88 89 SER A N 1
ATOM 703 C CA . SER A 1 89 ? -16.517 -4.065 1.913 1.00 90.88 89 SER A CA 1
ATOM 704 C C . SER A 1 89 ? -16.728 -3.225 3.180 1.00 90.88 89 SER A C 1
ATOM 706 O O . SER A 1 89 ? -17.201 -2.094 3.093 1.00 90.88 89 SER A O 1
ATOM 708 N N . LYS A 1 90 ? -16.388 -3.751 4.366 1.00 92.25 90 LYS A N 1
ATOM 709 C CA . LYS A 1 90 ? -16.385 -2.975 5.616 1.00 92.25 90 LYS A CA 1
ATOM 710 C C . LYS A 1 90 ? -15.285 -1.910 5.677 1.00 92.25 90 LYS A C 1
ATOM 712 O O . LYS A 1 90 ? -15.285 -1.107 6.612 1.00 92.25 90 LYS A O 1
ATOM 717 N N . TYR A 1 91 ? -14.316 -1.961 4.767 1.00 94.75 91 TYR A N 1
ATOM 718 C CA . TYR A 1 91 ? -13.260 -0.972 4.636 1.00 94.75 91 TYR A CA 1
ATOM 719 C C . TYR A 1 91 ? -13.544 -0.041 3.464 1.00 94.75 91 TYR A C 1
ATOM 721 O O . TYR A 1 91 ? -14.058 -0.446 2.423 1.00 94.75 91 TYR A O 1
ATOM 729 N N . LYS A 1 92 ? -13.148 1.213 3.632 1.00 95.31 92 LYS A N 1
ATOM 730 C CA . LYS A 1 92 ? -13.040 2.186 2.557 1.00 95.31 92 LYS A CA 1
ATOM 731 C C . LYS A 1 92 ? -11.605 2.223 2.062 1.00 95.31 92 LYS A C 1
ATOM 733 O O . LYS A 1 92 ? -10.673 2.164 2.866 1.00 95.31 92 LYS A O 1
ATOM 738 N N . LEU A 1 93 ? -11.460 2.336 0.748 1.00 95.56 93 LEU A N 1
ATOM 739 C CA . LEU A 1 93 ? -10.191 2.539 0.069 1.00 95.56 93 LEU A CA 1
ATOM 740 C C . LEU A 1 93 ? -10.157 3.959 -0.493 1.00 95.56 93 LEU A C 1
ATOM 742 O O . LEU A 1 93 ? -11.050 4.351 -1.243 1.00 95.56 93 LEU A O 1
ATOM 746 N N . GLN A 1 94 ? -9.088 4.685 -0.195 1.00 96.56 94 GLN A N 1
ATOM 747 C CA . GLN A 1 94 ? -8.728 5.921 -0.870 1.00 96.56 94 GLN A CA 1
ATOM 748 C C . GLN A 1 94 ? -7.419 5.705 -1.628 1.00 96.56 94 GLN A C 1
ATOM 750 O O . GLN A 1 94 ? -6.432 5.228 -1.067 1.00 96.56 94 GLN A O 1
ATOM 755 N N . PHE A 1 95 ? -7.420 6.054 -2.909 1.00 95.50 95 PHE A N 1
ATOM 756 C CA . PHE A 1 95 ? -6.279 5.884 -3.800 1.00 95.50 95 PHE A CA 1
ATOM 757 C C . PHE A 1 95 ? -5.867 7.239 -4.369 1.00 95.50 95 PHE A C 1
ATOM 759 O O . PHE A 1 95 ? -6.720 7.993 -4.838 1.00 95.50 95 PHE A O 1
ATOM 766 N N . GLY A 1 96 ? -4.572 7.539 -4.340 1.00 95.31 96 GLY A N 1
ATOM 767 C CA . GLY A 1 96 ? -4.007 8.756 -4.914 1.00 95.31 96 GLY A CA 1
ATOM 768 C C . GLY A 1 96 ? -2.749 8.455 -5.712 1.00 95.31 96 GLY A C 1
ATOM 769 O O . GLY A 1 96 ? -1.893 7.697 -5.262 1.00 95.31 96 GLY A O 1
ATOM 770 N N . GLU A 1 97 ? -2.625 9.054 -6.892 1.00 94.75 97 GLU A N 1
ATOM 771 C CA . GLU A 1 97 ? -1.403 8.998 -7.695 1.00 94.75 97 GLU A CA 1
ATOM 772 C C . GLU A 1 97 ? -0.394 10.044 -7.208 1.00 94.75 97 GLU A C 1
ATOM 774 O O . GLU A 1 97 ? -0.766 11.143 -6.795 1.00 94.75 97 GLU A O 1
ATOM 779 N N . ILE A 1 98 ? 0.890 9.700 -7.260 1.00 93.81 98 ILE A N 1
ATOM 780 C CA . ILE A 1 98 ? 2.003 10.562 -6.859 1.00 93.81 98 ILE A CA 1
ATOM 781 C C . ILE A 1 98 ? 2.928 10.686 -8.074 1.00 93.81 98 ILE A C 1
ATOM 783 O O . ILE A 1 98 ? 3.771 9.815 -8.283 1.00 93.81 98 ILE A O 1
ATOM 787 N N . PRO A 1 99 ? 2.762 11.711 -8.923 1.00 92.31 99 PRO A N 1
ATOM 788 C CA . PRO A 1 99 ? 3.638 11.898 -10.072 1.00 92.31 99 PRO A CA 1
ATOM 789 C C . PRO A 1 99 ? 5.044 12.294 -9.610 1.00 92.31 99 PRO A C 1
ATOM 791 O O . PRO A 1 99 ? 5.198 13.100 -8.689 1.00 92.31 99 PRO A O 1
ATOM 794 N N . GLY A 1 100 ? 6.067 11.762 -10.273 1.00 89.06 100 GLY A N 1
ATOM 795 C CA . GLY A 1 100 ? 7.456 12.155 -10.040 1.00 89.06 100 GLY A CA 1
ATOM 796 C C . GLY A 1 100 ? 8.269 12.191 -11.329 1.00 89.06 100 GLY A C 1
ATOM 797 O O . GLY A 1 100 ? 7.801 11.796 -12.393 1.00 89.06 100 GLY A O 1
ATOM 798 N N . ASP A 1 101 ? 9.508 12.682 -11.246 1.00 86.88 101 ASP A N 1
ATOM 799 C CA . ASP A 1 101 ? 10.322 12.931 -12.446 1.00 86.88 101 ASP A CA 1
ATOM 800 C C . ASP A 1 101 ? 10.776 11.635 -13.140 1.00 86.88 101 ASP A C 1
ATOM 802 O O . ASP A 1 101 ? 10.742 11.514 -14.364 1.00 86.88 101 ASP A O 1
ATOM 806 N N . GLN A 1 102 ? 11.216 10.653 -12.351 1.00 88.81 102 GLN A N 1
ATOM 807 C CA . GLN A 1 102 ? 11.665 9.337 -12.836 1.00 88.81 102 GLN A CA 1
ATOM 808 C C . GLN A 1 102 ? 10.842 8.191 -12.249 1.00 88.81 102 GLN A C 1
ATOM 810 O O . GLN A 1 102 ? 10.707 7.130 -12.859 1.00 88.81 102 GLN A O 1
ATOM 815 N N . ILE A 1 103 ? 10.294 8.407 -11.057 1.00 90.25 103 ILE A N 1
ATOM 816 C CA . ILE A 1 103 ? 9.533 7.425 -10.303 1.00 90.25 103 ILE A CA 1
ATOM 817 C C . ILE A 1 103 ? 8.163 8.026 -10.043 1.00 90.25 103 ILE A C 1
ATOM 819 O O . ILE A 1 103 ? 8.060 9.034 -9.351 1.00 90.25 103 ILE A O 1
ATOM 823 N N . ASP A 1 104 ? 7.136 7.380 -10.578 1.00 93.62 104 ASP A N 1
ATOM 824 C CA . ASP A 1 104 ? 5.772 7.627 -10.137 1.00 93.62 104 ASP A CA 1
ATOM 825 C C . ASP A 1 104 ? 5.483 6.749 -8.927 1.00 93.62 104 ASP A C 1
ATOM 827 O O . ASP A 1 104 ? 6.049 5.666 -8.757 1.00 93.62 104 ASP A O 1
ATOM 831 N N . GLY A 1 105 ? 4.527 7.170 -8.122 1.00 93.88 105 GLY A N 1
ATOM 832 C CA . GLY A 1 105 ? 4.005 6.381 -7.034 1.00 93.88 105 GLY A CA 1
ATOM 833 C C . GLY A 1 105 ? 2.494 6.415 -6.954 1.00 93.88 105 GLY A C 1
ATOM 834 O O . GLY A 1 105 ? 1.799 7.074 -7.727 1.00 93.88 105 GLY A O 1
ATOM 835 N N . CYS A 1 106 ? 1.988 5.691 -5.973 1.00 95.50 106 CYS A N 1
ATOM 836 C CA . CYS A 1 106 ? 0.624 5.844 -5.509 1.00 95.50 106 CYS A CA 1
ATOM 837 C C . CYS A 1 106 ? 0.557 5.609 -4.005 1.00 95.50 106 CYS A C 1
ATOM 839 O O . CYS A 1 106 ? 1.324 4.813 -3.458 1.00 95.50 106 CYS A O 1
ATOM 841 N N . ILE A 1 107 ? -0.394 6.266 -3.357 1.00 96.81 107 ILE A N 1
ATOM 842 C CA . ILE A 1 107 ? -0.788 6.001 -1.981 1.00 96.81 107 ILE A CA 1
ATOM 843 C C . ILE A 1 107 ? -2.132 5.276 -1.977 1.00 96.81 107 ILE A C 1
ATOM 845 O O . ILE A 1 107 ? -3.090 5.705 -2.618 1.00 96.81 107 ILE A O 1
ATOM 849 N N . CYS A 1 108 ? -2.190 4.169 -1.246 1.00 96.88 108 CYS A N 1
ATOM 850 C CA . CYS A 1 108 ? -3.403 3.410 -0.972 1.00 96.88 108 CYS A CA 1
ATOM 851 C C . CYS A 1 108 ? -3.669 3.480 0.528 1.00 96.88 108 CYS A C 1
ATOM 853 O O . CYS A 1 108 ? -2.903 2.913 1.307 1.00 96.88 108 CYS A O 1
ATOM 855 N N . LEU A 1 109 ? -4.733 4.167 0.933 1.00 97.56 109 LEU A N 1
ATOM 856 C CA . LEU A 1 109 ? -5.153 4.304 2.323 1.00 97.56 109 LEU A CA 1
ATOM 857 C C . LEU A 1 109 ? -6.427 3.494 2.550 1.00 97.56 109 LEU A C 1
ATOM 859 O O . LEU A 1 109 ? -7.399 3.627 1.810 1.00 97.56 109 LEU A O 1
ATOM 863 N N . ILE A 1 110 ? -6.418 2.649 3.577 1.00 97.06 110 ILE A N 1
ATOM 864 C CA . ILE A 1 110 ? -7.537 1.783 3.941 1.00 97.06 110 ILE A CA 1
ATOM 865 C C . ILE A 1 110 ? -7.977 2.107 5.366 1.00 97.06 110 ILE A C 1
ATOM 867 O O . ILE A 1 110 ? -7.171 2.079 6.298 1.00 97.06 110 ILE A O 1
ATOM 871 N N . HIS A 1 111 ? -9.264 2.395 5.547 1.00 96.19 111 HIS A N 1
ATOM 872 C CA . HIS A 1 111 ? -9.834 2.814 6.829 1.00 96.19 111 HIS A CA 1
ATOM 873 C C . HIS A 1 111 ? -11.296 2.375 6.978 1.00 96.19 111 HIS A C 1
ATOM 875 O O . HIS A 1 111 ? -11.894 1.813 6.065 1.00 96.19 111 HIS A O 1
ATOM 881 N N . GLN A 1 112 ? -11.887 2.623 8.148 1.00 94.25 112 GLN A N 1
ATOM 882 C CA . GLN A 1 112 ? -13.316 2.374 8.419 1.00 94.25 112 GLN A CA 1
ATOM 883 C C . GLN A 1 112 ? -14.071 3.638 8.851 1.00 94.25 112 GLN A C 1
ATOM 885 O O . GLN A 1 112 ? -15.174 3.553 9.383 1.00 94.25 112 GLN A O 1
ATOM 890 N N . GLN A 1 113 ? -13.452 4.809 8.690 1.00 93.12 113 GLN A N 1
ATOM 891 C CA . GLN A 1 113 ? -14.059 6.082 9.088 1.00 93.12 113 GLN A CA 1
ATOM 892 C C . GLN A 1 113 ? -15.171 6.507 8.121 1.00 93.12 113 GLN A C 1
ATOM 894 O O . GLN A 1 113 ? -15.168 6.157 6.938 1.00 93.12 113 GLN A O 1
ATOM 899 N N . GLU A 1 114 ? -16.131 7.279 8.628 1.00 90.25 114 GLU A N 1
ATOM 900 C CA . GLU A 1 114 ? -17.197 7.855 7.802 1.00 90.25 114 GLU A CA 1
ATOM 901 C C . GLU A 1 114 ? -16.660 8.920 6.845 1.00 90.25 114 GLU A C 1
ATOM 903 O O . GLU A 1 114 ? -17.093 8.970 5.696 1.00 90.25 114 GLU A O 1
ATOM 908 N N . GLU A 1 115 ? -15.687 9.705 7.293 1.00 93.06 115 GLU A N 1
ATOM 909 C CA . GLU A 1 115 ? -15.036 10.740 6.496 1.00 93.06 115 GLU A CA 1
ATOM 910 C C . GLU A 1 115 ? -13.785 10.212 5.790 1.00 93.06 115 GLU A C 1
ATOM 912 O O . GLU A 1 115 ? -13.128 9.275 6.257 1.00 93.06 115 GLU A O 1
ATOM 917 N N . ASP A 1 116 ? -13.477 10.845 4.662 1.00 94.69 116 ASP A N 1
ATOM 918 C CA . ASP A 1 116 ? -12.280 10.600 3.869 1.00 94.69 116 ASP A CA 1
ATOM 919 C C . ASP A 1 116 ? -11.082 11.352 4.466 1.00 94.69 116 ASP A C 1
ATOM 921 O O . ASP A 1 116 ? -11.200 12.480 4.948 1.00 94.69 116 ASP A O 1
ATOM 925 N N . TYR A 1 117 ? -9.906 10.737 4.406 1.00 96.00 117 TYR A N 1
ATOM 926 C CA . TYR A 1 117 ? -8.649 11.362 4.799 1.00 96.00 117 TYR A CA 1
ATOM 927 C C . TYR A 1 117 ? -8.119 12.283 3.704 1.00 96.00 117 TYR A C 1
ATOM 929 O O . TYR A 1 117 ? -8.275 12.024 2.508 1.00 96.00 117 TYR A O 1
ATOM 937 N N . ASP A 1 118 ? -7.390 13.314 4.122 1.00 95.88 118 ASP A N 1
ATOM 938 C CA . ASP A 1 118 ? -6.520 14.070 3.230 1.00 95.88 118 ASP A CA 1
ATOM 939 C C . ASP A 1 118 ? -5.312 13.195 2.850 1.00 95.88 118 ASP A C 1
ATOM 941 O O . ASP A 1 118 ? -4.403 12.968 3.657 1.00 95.88 118 ASP A O 1
ATOM 945 N N . LEU A 1 119 ? -5.322 12.671 1.621 1.00 94.56 119 LEU A N 1
ATOM 946 C CA . LEU A 1 119 ? -4.259 11.805 1.107 1.00 94.56 119 LEU A CA 1
ATOM 947 C C . LEU A 1 119 ? -2.916 12.525 0.987 1.00 94.56 119 LEU A C 1
ATOM 949 O O . LEU A 1 119 ? -1.881 11.894 1.191 1.00 94.56 119 LEU A O 1
ATOM 953 N N . GLN A 1 120 ? -2.917 13.823 0.676 1.00 93.56 120 GLN A N 1
ATOM 954 C CA . GLN A 1 120 ? -1.687 14.595 0.544 1.00 93.56 120 GLN A CA 1
ATOM 955 C C . GLN A 1 120 ? -1.043 14.785 1.916 1.00 93.56 120 GLN A C 1
ATOM 957 O O . GLN A 1 120 ? 0.144 14.514 2.084 1.00 93.56 120 GLN A O 1
ATOM 962 N N . LYS A 1 121 ? -1.838 15.193 2.908 1.00 94.50 121 LYS A N 1
ATOM 963 C CA . LYS A 1 121 ? -1.369 15.292 4.290 1.00 94.50 121 LYS A CA 1
ATOM 964 C C . LYS A 1 121 ? -0.879 13.940 4.804 1.00 94.50 121 LYS A C 1
ATOM 966 O O . LYS A 1 121 ? 0.220 13.858 5.334 1.00 94.50 121 LYS A O 1
ATOM 971 N N . THR A 1 122 ? -1.656 12.880 4.584 1.00 93.88 122 THR A N 1
ATOM 972 C CA . THR A 1 122 ? -1.278 11.535 5.033 1.00 93.88 122 THR A CA 1
ATOM 973 C C . THR A 1 122 ? 0.024 11.074 4.389 1.00 93.88 122 THR A C 1
ATOM 975 O O . THR A 1 122 ? 0.863 10.494 5.063 1.00 93.88 122 THR A O 1
ATOM 978 N N . TYR A 1 123 ? 0.222 11.345 3.097 1.00 93.75 123 TYR A N 1
ATOM 979 C CA . TYR A 1 123 ? 1.486 11.057 2.429 1.00 93.75 123 TYR A CA 1
ATOM 980 C C . TYR A 1 123 ? 2.658 11.767 3.118 1.00 93.75 123 TYR A C 1
ATOM 982 O O . TYR A 1 123 ? 3.647 11.110 3.421 1.00 93.75 123 TYR A O 1
ATOM 990 N N . PHE A 1 124 ? 2.546 13.064 3.421 1.00 93.06 124 PHE A N 1
ATOM 991 C CA . PHE A 1 124 ? 3.606 13.784 4.134 1.00 93.06 124 PHE A CA 1
ATOM 992 C C . PHE A 1 124 ? 3.860 13.218 5.535 1.00 93.06 124 PHE A C 1
ATOM 994 O O . PHE A 1 124 ? 5.009 12.936 5.856 1.00 93.06 124 PHE A O 1
ATOM 1001 N N . ASP A 1 125 ? 2.804 12.934 6.301 1.00 92.06 125 ASP A N 1
ATOM 1002 C CA . ASP A 1 125 ? 2.901 12.356 7.649 1.00 92.06 125 ASP A CA 1
ATOM 1003 C C . ASP A 1 125 ? 3.611 10.979 7.669 1.00 92.06 125 ASP A C 1
ATOM 1005 O O . ASP A 1 125 ? 4.086 10.542 8.712 1.00 92.06 125 ASP A O 1
ATOM 1009 N N . ILE A 1 126 ? 3.668 10.254 6.542 1.00 91.44 126 ILE A N 1
ATOM 1010 C CA . ILE A 1 126 ? 4.381 8.965 6.430 1.00 91.44 126 ILE A CA 1
ATOM 1011 C C . ILE A 1 126 ? 5.899 9.157 6.275 1.00 91.44 126 ILE A C 1
ATOM 1013 O O . ILE A 1 126 ? 6.665 8.256 6.621 1.00 91.44 126 ILE A O 1
ATOM 1017 N N . TYR A 1 127 ? 6.328 10.291 5.720 1.00 87.31 127 TYR A N 1
ATOM 1018 C CA . TYR A 1 127 ? 7.730 10.583 5.410 1.00 87.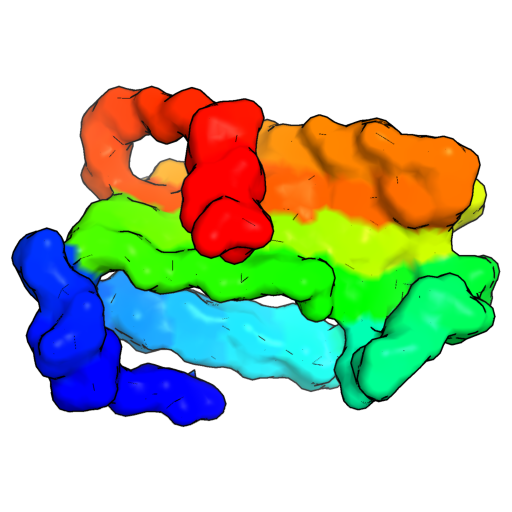31 127 TYR A CA 1
ATOM 1019 C C . TYR A 1 127 ? 8.397 11.555 6.399 1.00 87.31 127 TYR A C 1
ATOM 1021 O O . TYR A 1 127 ? 9.614 11.737 6.310 1.00 87.31 127 TYR A O 1
ATOM 1029 N N . GLU A 1 128 ? 7.634 12.154 7.318 1.00 74.88 128 GLU A N 1
ATOM 1030 C CA . GLU A 1 128 ? 8.126 12.953 8.457 1.00 74.88 128 GLU A CA 1
ATOM 1031 C C . GLU A 1 128 ? 8.380 12.099 9.711 1.00 74.88 128 GLU A C 1
ATOM 1033 O O . GLU A 1 128 ? 9.406 12.358 10.387 1.00 74.88 128 GLU A O 1
#

Secondary structure (DSSP, 8-state):
---HHHHHHHSSSPPPHHHHHHHHHHHHHHHTSTTB--SSSGGGGTTSTT-EEEEEEEE-SSEEEEEEEEETTS---HHHHHHHHTS-TTSEEEEEEE--SSEEEEEEEEE--SSPP-HHHHHHHHH-